Protein AF-A0A1F9M1L6-F1 (afdb_monomer_lite)

Foldseek 3Di:
DDDDDDDPPDPPPDPPDPLLVVLVVLLVLLLVVQLVVQLVVQCVVCVVDDSVLSSLLSVCLSCLLQVNQDPDPVSVVSCVVCVVVSVVVLLCCCPSPVVCLVVSQQSSLSSQVSCVVVVHHPVVSVVVCVVSVSHDPPDDRDDSVRSVVVSVVVCVVVVNDDPPDDPDPPPPDDDDDDDD

Sequence (180 aa):
MTIEQNTATDPSPLPGNRLVPILREGIGVIKMICYKKFRDHLARRYPHRPSGDTSRLAGALLNELFGTPNHEPHFVAFVRENQEVLDTELRGIATTFAELRIPITDALRMHFLCDSQEGVDSGAILARAHALGILLVDRQVPLPKNFLNLVRSLGKSFNLLIPAETPGQEETSPAGEALQ

Radius of gyration: 24.16 Å; chains: 1; bounding box: 53×64×84 Å

pLDDT: mean 84.39, std 19.39, range [40.19, 97.81]

Secondary structure (DSSP, 8-state):
-----------------THHHHHHHHHHHHHHHHHHHHHHHHHHHSTTS-HHHHHHHHHHHHHHHHT----SHHHHHHHHHTHHHHHHHHHHHHHHTGGGHHHHHHHHHHHHHHHHHTT---HHHHHHHHHTT-S-TTSPPPPHHHHHHHHHHHHHHTT-SPPPPPPP------------

Structure (mmCIF, N/CA/C/O backbone):
data_AF-A0A1F9M1L6-F1
#
_entry.id   AF-A0A1F9M1L6-F1
#
loop_
_atom_site.group_PDB
_atom_site.id
_atom_site.type_symbol
_atom_site.label_atom_id
_atom_site.label_alt_id
_atom_site.label_comp_id
_atom_site.label_asym_id
_atom_site.label_entity_id
_atom_site.label_seq_id
_atom_site.pdbx_PDB_ins_code
_atom_site.Cartn_x
_atom_site.Cartn_y
_atom_site.Cartn_z
_atom_site.occupancy
_atom_site.B_iso_or_equiv
_atom_site.auth_seq_id
_atom_site.auth_comp_id
_atom_site.auth_asym_id
_atom_site.auth_atom_id
_atom_site.pdbx_PDB_model_num
ATOM 1 N N . MET A 1 1 ? -24.993 49.209 43.189 1.00 40.72 1 MET A N 1
ATOM 2 C CA . MET A 1 1 ? -24.211 49.415 41.953 1.00 40.72 1 MET A CA 1
ATOM 3 C C . MET A 1 1 ? -22.781 49.042 42.303 1.00 40.72 1 MET A C 1
ATOM 5 O O . MET A 1 1 ? -22.051 49.895 42.772 1.00 40.72 1 MET A O 1
ATOM 9 N N . THR A 1 2 ? -22.398 47.767 42.405 1.00 42.12 2 THR A N 1
ATOM 10 C CA . THR A 1 2 ? -22.401 46.701 41.380 1.00 42.12 2 THR A CA 1
ATOM 11 C C . THR A 1 2 ? -21.758 47.198 40.099 1.00 42.12 2 THR A C 1
ATOM 13 O O . THR A 1 2 ? -22.405 47.999 39.436 1.00 42.12 2 THR A O 1
ATOM 16 N N . ILE A 1 3 ? -20.523 46.769 39.803 1.00 41.84 3 ILE A N 1
ATOM 17 C CA . ILE A 1 3 ? -20.200 45.786 38.749 1.00 41.84 3 ILE A CA 1
ATOM 18 C C . ILE A 1 3 ? -18.870 45.106 39.138 1.00 41.84 3 ILE A C 1
ATOM 20 O O . ILE A 1 3 ? -17.814 45.731 39.092 1.00 41.84 3 ILE A O 1
ATOM 24 N N . GLU A 1 4 ? -18.939 43.833 39.535 1.00 40.84 4 GLU A N 1
ATOM 25 C CA . GLU A 1 4 ? -17.796 42.914 39.511 1.00 40.84 4 GLU A CA 1
ATOM 26 C C . GLU A 1 4 ? -17.465 42.593 38.049 1.00 40.84 4 GLU A C 1
ATOM 28 O O . GLU A 1 4 ? -18.348 42.225 37.269 1.00 40.84 4 GLU A O 1
ATOM 33 N N . GLN A 1 5 ? -16.200 42.744 37.662 1.00 44.97 5 GLN A N 1
ATOM 34 C CA . GLN A 1 5 ? -15.722 42.292 36.361 1.00 44.97 5 GLN A CA 1
ATOM 35 C C . GLN A 1 5 ? -15.569 40.771 36.405 1.00 44.97 5 GLN A C 1
ATOM 37 O O . GLN A 1 5 ? -14.606 40.235 36.948 1.00 44.97 5 GLN A O 1
ATOM 42 N N . ASN A 1 6 ? -16.576 40.096 35.857 1.00 40.66 6 ASN A N 1
ATOM 43 C CA . ASN A 1 6 ? -16.608 38.657 35.679 1.00 40.66 6 ASN A CA 1
ATOM 44 C C . ASN A 1 6 ? -15.632 38.239 34.565 1.00 40.66 6 ASN A C 1
ATOM 46 O O . ASN A 1 6 ? -15.605 38.804 33.471 1.00 40.66 6 ASN A O 1
ATOM 50 N N . THR A 1 7 ? -14.838 37.235 34.904 1.00 48.00 7 THR A N 1
ATOM 51 C CA . THR A 1 7 ? -13.849 36.504 34.119 1.00 48.00 7 THR A CA 1
ATOM 52 C C . THR A 1 7 ? -14.334 36.125 32.718 1.00 48.00 7 THR A C 1
ATOM 54 O O . THR A 1 7 ? -15.241 35.306 32.572 1.00 48.00 7 THR A O 1
ATOM 57 N N . ALA A 1 8 ? -13.671 36.637 31.680 1.00 41.16 8 ALA A N 1
ATOM 58 C CA . ALA A 1 8 ? -13.680 36.012 30.362 1.00 41.16 8 ALA A CA 1
ATOM 59 C C . ALA A 1 8 ? -12.532 34.998 30.322 1.00 41.16 8 ALA A C 1
ATOM 61 O O . ALA A 1 8 ? -11.409 35.307 29.928 1.00 41.16 8 ALA A O 1
ATOM 62 N N . THR A 1 9 ? -12.805 33.792 30.815 1.00 44.62 9 THR A N 1
ATOM 63 C CA . THR A 1 9 ? -11.982 32.624 30.519 1.00 44.62 9 THR A CA 1
ATOM 64 C C . THR A 1 9 ? -12.101 32.377 29.021 1.00 44.62 9 THR A C 1
ATOM 66 O O . THR A 1 9 ? -13.159 31.984 28.534 1.00 44.62 9 THR A O 1
ATOM 69 N N . ASP A 1 10 ? -11.028 32.679 28.297 1.00 41.38 10 ASP A N 1
ATOM 70 C CA . ASP A 1 10 ? -10.814 32.244 26.921 1.00 41.38 10 ASP A CA 1
ATOM 71 C C . ASP A 1 10 ? -11.159 30.745 26.831 1.00 41.38 10 ASP A C 1
ATOM 73 O O . ASP A 1 10 ? -10.615 29.962 27.626 1.00 41.38 10 ASP A O 1
ATOM 77 N N . PRO A 1 11 ? -12.098 30.308 25.968 1.00 47.66 11 PRO A N 1
ATOM 78 C CA . PRO A 1 11 ? -12.341 28.893 25.773 1.00 47.66 11 PRO A CA 1
ATOM 79 C C . PRO A 1 11 ? -11.110 28.310 25.083 1.00 47.66 11 PRO A C 1
ATOM 81 O O . PRO A 1 11 ? -11.027 28.232 23.859 1.00 47.66 11 PRO A O 1
ATOM 84 N N . SER A 1 12 ? -10.144 27.885 25.898 1.00 50.81 12 SER A N 1
ATOM 85 C CA . SER A 1 12 ? -9.066 27.002 25.477 1.00 50.81 12 SER A CA 1
ATOM 86 C C . SER A 1 12 ? -9.695 25.894 24.625 1.00 50.81 12 SER A C 1
ATOM 88 O O . SER A 1 12 ? -10.699 25.312 25.063 1.00 50.81 12 SER A O 1
ATOM 90 N N . PRO A 1 13 ? -9.199 25.629 23.401 1.00 48.16 13 PRO A N 1
ATOM 91 C CA . PRO A 1 13 ? -9.814 24.634 22.545 1.00 48.16 13 PRO A CA 1
ATOM 92 C C . PRO A 1 13 ? -9.853 23.322 23.323 1.00 48.16 13 PRO A C 1
ATOM 94 O O . PRO A 1 13 ? -8.825 22.839 23.804 1.00 48.16 13 PRO A O 1
ATOM 97 N N . LEU A 1 14 ? -11.060 22.768 23.481 1.00 49.88 14 LEU A N 1
ATOM 98 C CA . LEU A 1 14 ? -11.264 21.411 23.986 1.00 49.88 14 LEU A CA 1
ATOM 99 C C . LEU A 1 14 ? -10.220 20.500 23.318 1.00 49.88 14 LEU A C 1
ATOM 101 O O . LEU A 1 14 ? -9.994 20.680 22.120 1.00 49.88 14 LEU A O 1
ATOM 105 N N . PRO A 1 15 ? -9.570 19.556 24.028 1.00 47.44 15 PRO A N 1
ATOM 106 C CA . PRO A 1 15 ? -8.510 18.718 23.467 1.00 47.44 15 PRO A CA 1
ATOM 107 C C . PRO A 1 15 ? -9.063 17.851 22.324 1.00 47.44 15 PRO A C 1
ATOM 109 O O . PRO A 1 15 ? -9.492 16.715 22.512 1.00 47.44 15 PRO A O 1
ATOM 112 N N . GLY A 1 16 ? -9.091 18.431 21.127 1.00 48.94 16 GLY A N 1
ATOM 113 C CA . GLY A 1 16 ? -9.729 17.905 19.938 1.00 48.94 16 GLY A CA 1
ATOM 114 C C . GLY A 1 16 ? -8.901 16.775 19.359 1.00 48.94 16 GLY A C 1
ATOM 115 O O . GLY A 1 16 ? -7.815 16.986 18.832 1.00 48.94 16 GLY A O 1
ATOM 116 N N . ASN A 1 17 ? -9.423 15.563 19.504 1.00 64.44 17 ASN A N 1
ATOM 117 C CA . ASN A 1 17 ? -9.179 14.396 18.664 1.00 64.44 17 ASN A CA 1
ATOM 118 C C . ASN A 1 17 ? -7.728 14.160 18.176 1.00 64.44 17 ASN A C 1
ATOM 120 O O . ASN A 1 17 ? -7.475 14.037 16.979 1.00 64.44 17 ASN A O 1
ATOM 124 N N . ARG A 1 18 ? -6.772 13.965 19.100 1.00 79.94 18 ARG A N 1
ATOM 125 C CA . ARG A 1 18 ? -5.404 13.491 18.769 1.00 79.94 18 ARG A CA 1
ATOM 126 C C . ARG A 1 18 ? -5.358 12.093 18.127 1.00 79.94 18 ARG A C 1
ATOM 128 O O . ARG A 1 18 ? -4.285 11.614 17.775 1.00 79.94 18 ARG A O 1
ATOM 135 N N . LEU A 1 19 ? -6.499 11.419 17.988 1.00 88.81 19 LEU A N 1
ATOM 136 C CA . LEU A 1 19 ? -6.565 10.048 17.502 1.00 88.81 19 LEU A CA 1
ATOM 137 C C . LEU A 1 19 ? -6.194 9.924 16.021 1.00 88.81 19 LEU A C 1
ATOM 139 O O . LEU A 1 19 ? -5.469 8.997 15.674 1.00 88.81 19 LEU A O 1
ATOM 143 N N . VAL A 1 20 ? -6.656 10.840 15.161 1.00 92.38 20 VAL A N 1
ATOM 144 C CA . VAL A 1 20 ? -6.375 10.774 13.715 1.00 92.38 20 VAL A CA 1
ATOM 145 C C . VAL A 1 20 ? -4.868 10.877 13.432 1.00 92.38 20 VAL A C 1
ATOM 147 O O . VAL A 1 20 ? -4.346 9.970 12.780 1.00 92.38 20 VAL A O 1
ATOM 150 N N . PRO A 1 21 ? -4.121 11.855 13.990 1.00 93.81 21 PRO A N 1
ATOM 151 C CA . PRO A 1 21 ? -2.662 11.886 13.860 1.00 93.81 21 PRO A CA 1
ATOM 152 C C . PRO A 1 21 ? -1.969 10.594 14.328 1.00 93.81 21 PRO A C 1
ATOM 154 O O . PRO A 1 21 ? -1.134 10.049 13.612 1.00 93.81 21 PRO A O 1
ATOM 157 N N . ILE A 1 22 ? -2.370 10.034 15.475 1.00 93.94 22 ILE A N 1
ATOM 158 C CA . ILE A 1 22 ? -1.788 8.786 16.005 1.00 93.94 22 ILE A CA 1
ATOM 159 C C . ILE A 1 22 ? -2.066 7.595 15.071 1.00 93.94 22 ILE A C 1
ATOM 161 O O . ILE A 1 22 ? -1.208 6.737 14.851 1.00 93.94 22 ILE A O 1
ATOM 165 N N . LEU A 1 23 ? -3.269 7.520 14.496 1.00 95.00 23 LEU A N 1
ATOM 166 C CA . LEU A 1 23 ? -3.611 6.484 13.523 1.00 95.00 23 LEU A CA 1
ATOM 167 C C . LEU A 1 23 ? -2.805 6.637 12.230 1.00 95.00 23 LEU A C 1
ATOM 169 O O . LEU A 1 23 ? -2.348 5.630 11.688 1.00 95.00 23 LEU A O 1
ATOM 173 N N . ARG A 1 24 ? -2.577 7.871 11.766 1.00 95.38 24 ARG A N 1
ATOM 174 C CA . ARG A 1 24 ? -1.736 8.181 10.597 1.00 95.38 24 ARG A CA 1
ATOM 175 C C . ARG A 1 24 ? -0.296 7.725 10.801 1.00 95.38 24 ARG A C 1
ATOM 177 O O . ARG A 1 24 ? 0.256 7.083 9.909 1.00 95.38 24 ARG A O 1
ATOM 184 N N . GLU A 1 25 ? 0.280 7.969 11.975 1.00 94.88 25 GLU A N 1
ATOM 185 C CA . GLU A 1 25 ? 1.597 7.431 12.335 1.00 94.88 25 GLU A CA 1
ATOM 186 C C . GLU A 1 25 ? 1.600 5.901 12.277 1.00 94.88 25 GLU A C 1
ATOM 188 O O . GLU A 1 25 ? 2.490 5.294 11.677 1.00 94.88 25 GLU A O 1
ATOM 193 N N . GLY A 1 26 ? 0.554 5.266 12.816 1.00 95.75 26 GLY A N 1
ATOM 194 C CA . GLY A 1 26 ? 0.411 3.817 12.763 1.00 95.75 26 GLY A CA 1
ATOM 195 C C . GLY A 1 26 ? 0.334 3.262 11.335 1.00 95.75 26 GLY A C 1
ATOM 196 O O . GLY A 1 26 ? 1.002 2.278 11.011 1.00 95.75 26 GLY A O 1
ATOM 197 N N . ILE A 1 27 ? -0.419 3.924 10.453 1.00 96.94 27 ILE A N 1
ATOM 198 C CA . ILE A 1 27 ? -0.468 3.616 9.015 1.00 96.94 27 ILE A CA 1
ATOM 199 C C . ILE A 1 27 ? 0.921 3.793 8.385 1.00 96.94 27 ILE A C 1
AT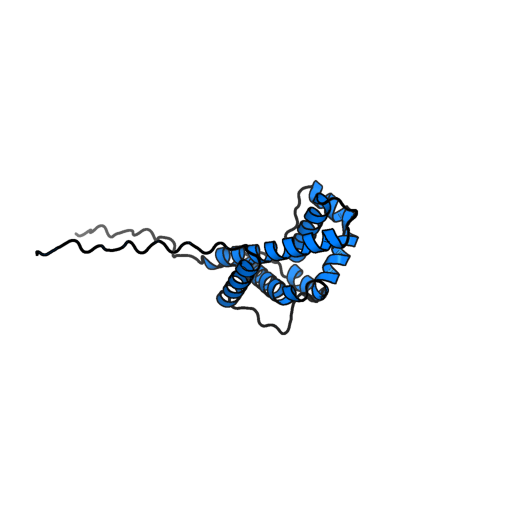OM 201 O O . ILE A 1 27 ? 1.339 2.953 7.588 1.00 96.94 27 ILE A O 1
ATOM 205 N N . GLY A 1 28 ? 1.660 4.837 8.769 1.00 96.44 28 GLY A N 1
ATOM 206 C CA . GLY A 1 28 ? 3.032 5.093 8.328 1.00 96.44 28 GLY A CA 1
ATOM 207 C C . GLY A 1 28 ? 3.993 3.944 8.645 1.00 96.44 28 GLY A C 1
ATOM 208 O O . GLY A 1 28 ? 4.762 3.525 7.779 1.00 96.44 28 GLY A O 1
ATOM 209 N N . VAL A 1 29 ? 3.898 3.356 9.840 1.00 96.69 29 VAL A N 1
ATOM 210 C CA . VAL A 1 29 ? 4.695 2.171 10.207 1.00 96.69 29 VAL A CA 1
ATOM 211 C C . VAL A 1 29 ? 4.363 0.982 9.301 1.00 96.69 29 VAL A C 1
ATOM 213 O O . VAL A 1 29 ? 5.274 0.326 8.794 1.00 96.69 29 VAL A O 1
ATOM 216 N N . ILE A 1 30 ? 3.079 0.716 9.028 1.00 97.50 30 ILE A N 1
ATOM 217 C CA . ILE A 1 30 ? 2.689 -0.362 8.101 1.00 97.50 30 ILE A CA 1
ATOM 218 C C . ILE A 1 30 ? 3.212 -0.090 6.687 1.00 97.50 30 ILE A C 1
ATOM 220 O O . ILE A 1 30 ? 3.761 -0.997 6.057 1.00 97.50 30 ILE A O 1
ATOM 224 N N . LYS A 1 31 ? 3.105 1.154 6.204 1.00 97.62 31 LYS A N 1
ATOM 225 C CA . LYS A 1 31 ? 3.660 1.584 4.914 1.00 97.62 31 LYS A CA 1
ATOM 226 C C . LYS A 1 31 ? 5.165 1.309 4.827 1.00 97.62 31 LYS A C 1
ATOM 228 O O . LYS A 1 31 ? 5.628 0.766 3.827 1.00 97.62 31 LYS A O 1
ATOM 233 N N . MET A 1 32 ? 5.916 1.594 5.889 1.00 96.81 32 MET A N 1
ATOM 234 C CA . MET A 1 32 ? 7.359 1.339 5.962 1.00 96.81 32 MET A CA 1
ATOM 235 C C . MET A 1 32 ? 7.701 -0.159 5.922 1.00 96.81 32 MET A C 1
ATOM 237 O O . MET A 1 32 ? 8.624 -0.568 5.213 1.00 96.81 32 MET A O 1
ATOM 241 N N . ILE A 1 33 ? 6.935 -0.991 6.635 1.00 96.38 33 ILE A N 1
ATOM 242 C CA . ILE A 1 33 ? 7.078 -2.455 6.593 1.00 96.38 33 ILE A CA 1
ATOM 243 C C . ILE A 1 33 ? 6.823 -2.977 5.176 1.00 96.38 33 ILE A C 1
ATOM 245 O O . ILE A 1 33 ? 7.628 -3.753 4.653 1.00 96.38 33 ILE A O 1
ATOM 249 N N . CYS A 1 34 ? 5.737 -2.522 4.543 1.00 97.44 34 CYS A N 1
ATOM 250 C CA . CYS A 1 34 ? 5.393 -2.889 3.171 1.00 97.44 34 CYS A CA 1
ATOM 251 C C . CYS A 1 34 ? 6.501 -2.476 2.205 1.00 97.44 34 CYS A C 1
ATOM 253 O O . CYS A 1 34 ? 6.984 -3.311 1.451 1.00 97.44 34 CYS A O 1
ATOM 255 N N . TYR A 1 35 ? 6.981 -1.233 2.290 1.00 97.69 35 TYR A N 1
ATOM 256 C CA . TYR A 1 35 ? 8.080 -0.741 1.461 1.00 97.69 35 TYR A CA 1
ATOM 257 C C . TYR A 1 35 ? 9.320 -1.633 1.551 1.00 97.69 35 TYR A C 1
ATOM 259 O O . TYR A 1 35 ? 9.857 -2.049 0.526 1.00 97.69 35 TYR A O 1
ATOM 267 N N . LYS A 1 36 ? 9.758 -1.974 2.772 1.00 96.44 36 LYS A N 1
ATOM 268 C CA . LYS A 1 36 ? 10.930 -2.834 2.983 1.00 96.44 36 LYS A CA 1
ATOM 269 C C . LYS A 1 36 ? 10.729 -4.203 2.328 1.00 96.44 36 LYS A C 1
ATOM 271 O O . LYS A 1 36 ? 11.592 -4.661 1.586 1.00 96.44 36 LYS A O 1
ATOM 276 N N . LYS A 1 37 ? 9.565 -4.821 2.543 1.00 97.06 37 LYS A N 1
ATOM 277 C CA . LYS A 1 37 ? 9.208 -6.126 1.968 1.00 97.06 37 LYS A CA 1
ATOM 278 C C . LYS A 1 37 ? 9.112 -6.093 0.442 1.00 97.06 37 LYS A C 1
ATOM 280 O O . LYS A 1 37 ? 9.642 -6.990 -0.210 1.00 97.06 37 LYS A O 1
ATOM 285 N N . PHE A 1 38 ? 8.499 -5.056 -0.122 1.00 97.81 38 PHE A N 1
ATOM 286 C CA . PHE A 1 38 ? 8.378 -4.862 -1.565 1.00 97.81 38 PHE A CA 1
ATOM 287 C C . PHE A 1 38 ? 9.746 -4.652 -2.200 1.00 97.81 38 PHE A C 1
ATOM 289 O O . PHE A 1 38 ? 10.089 -5.354 -3.142 1.00 97.81 38 PHE A O 1
ATOM 296 N N . ARG A 1 39 ? 10.569 -3.755 -1.653 1.00 97.44 39 ARG A N 1
ATOM 297 C CA . ARG A 1 39 ? 11.920 -3.498 -2.158 1.00 97.44 39 ARG A CA 1
ATOM 298 C C . ARG A 1 39 ? 12.776 -4.761 -2.144 1.00 97.44 39 ARG A C 1
ATOM 300 O O . ARG A 1 39 ? 13.392 -5.082 -3.155 1.00 97.44 39 ARG A O 1
ATOM 307 N N . ASP A 1 40 ? 12.789 -5.490 -1.029 1.00 96.19 40 ASP A N 1
ATOM 308 C CA . ASP A 1 40 ? 13.589 -6.709 -0.899 1.00 96.19 40 ASP A CA 1
ATOM 309 C C . ASP A 1 40 ? 13.097 -7.808 -1.864 1.00 96.19 40 ASP A C 1
ATOM 311 O O . ASP A 1 40 ? 13.903 -8.549 -2.429 1.00 96.19 40 ASP A O 1
ATOM 315 N N . HIS A 1 41 ? 11.783 -7.901 -2.095 1.00 97.50 41 HIS A N 1
ATOM 316 C CA . HIS A 1 41 ? 11.204 -8.795 -3.099 1.00 97.50 41 HIS A CA 1
ATOM 317 C C . HIS A 1 41 ? 11.604 -8.397 -4.524 1.00 97.50 41 HIS A C 1
ATOM 319 O O . HIS A 1 41 ? 12.114 -9.228 -5.273 1.00 97.50 41 HIS A O 1
ATOM 325 N N . LEU A 1 42 ? 11.423 -7.127 -4.887 1.00 97.75 42 LEU A N 1
ATOM 326 C CA . LEU A 1 42 ? 11.710 -6.599 -6.220 1.00 97.75 42 LEU A CA 1
ATOM 327 C C . LEU A 1 42 ? 13.197 -6.703 -6.567 1.00 97.75 42 LEU A C 1
ATOM 329 O O . LEU A 1 42 ? 13.529 -7.043 -7.697 1.00 97.75 42 LEU A O 1
ATOM 333 N N . ALA A 1 43 ? 14.088 -6.492 -5.596 1.00 97.19 43 ALA A N 1
ATOM 334 C CA . ALA A 1 43 ? 15.525 -6.693 -5.769 1.00 97.19 43 ALA A CA 1
ATOM 335 C C . ALA A 1 43 ? 15.882 -8.149 -6.111 1.00 97.19 43 ALA A C 1
ATOM 337 O O . ALA A 1 43 ? 16.778 -8.394 -6.914 1.00 97.19 43 ALA A O 1
ATOM 338 N N . ARG A 1 44 ? 15.165 -9.125 -5.540 1.00 97.06 44 ARG A N 1
ATOM 339 C CA . ARG A 1 44 ? 15.357 -10.552 -5.855 1.00 97.06 44 ARG A CA 1
ATOM 340 C C . ARG A 1 44 ? 14.698 -10.953 -7.170 1.00 97.06 44 ARG A C 1
ATOM 342 O O . ARG A 1 44 ? 15.242 -11.780 -7.890 1.00 97.06 44 ARG A O 1
ATOM 349 N N . ARG A 1 45 ? 13.520 -10.398 -7.462 1.00 96.69 45 ARG A N 1
ATOM 350 C CA . ARG A 1 45 ? 12.721 -10.720 -8.652 1.00 96.69 45 ARG A CA 1
ATOM 351 C C . ARG A 1 45 ? 13.284 -10.092 -9.926 1.00 96.69 45 ARG A C 1
ATOM 353 O O . ARG A 1 45 ? 13.197 -10.702 -10.986 1.00 96.69 45 ARG A O 1
ATOM 360 N N . TYR A 1 46 ? 13.899 -8.917 -9.813 1.00 95.62 46 TYR A N 1
ATOM 361 C CA . TYR A 1 46 ? 14.506 -8.177 -10.918 1.00 95.62 46 TYR A CA 1
ATOM 362 C C . TYR A 1 46 ? 15.991 -7.882 -10.638 1.00 95.62 46 TYR A C 1
ATOM 364 O O . TYR A 1 46 ? 16.379 -6.716 -10.567 1.00 95.62 46 TYR A O 1
ATOM 372 N N . PRO A 1 47 ? 16.848 -8.914 -10.500 1.00 94.12 47 PRO A N 1
ATOM 373 C CA . PRO A 1 47 ? 18.230 -8.752 -10.035 1.00 94.12 47 PRO A CA 1
ATOM 374 C C . PRO A 1 47 ? 19.122 -7.969 -11.010 1.00 94.12 47 PRO A C 1
ATOM 376 O O . PRO A 1 47 ? 20.164 -7.456 -10.618 1.00 94.12 47 PRO A O 1
ATOM 379 N N . HIS A 1 48 ? 18.720 -7.863 -12.279 1.00 94.69 48 HIS A N 1
ATOM 380 C CA . HIS A 1 48 ? 19.431 -7.085 -13.297 1.00 94.69 48 HIS A CA 1
ATOM 381 C C . HIS A 1 48 ? 19.148 -5.580 -13.221 1.00 94.69 48 HIS A C 1
ATOM 383 O O . HIS A 1 48 ? 19.824 -4.801 -13.890 1.00 94.69 48 HIS A O 1
ATOM 389 N N . ARG A 1 49 ? 18.142 -5.157 -12.447 1.00 93.75 49 ARG A N 1
ATOM 390 C CA . ARG A 1 49 ? 17.816 -3.740 -12.292 1.00 93.75 49 ARG A CA 1
ATOM 391 C C . ARG A 1 49 ? 18.720 -3.089 -11.239 1.00 93.75 49 ARG A C 1
ATOM 393 O O . ARG A 1 49 ? 19.038 -3.726 -10.233 1.00 93.75 49 ARG A O 1
ATOM 400 N N . PRO A 1 50 ? 19.078 -1.806 -11.407 1.00 92.81 50 PRO A N 1
ATOM 401 C CA . PRO A 1 50 ? 19.751 -1.037 -10.368 1.00 92.81 50 PRO A CA 1
ATOM 402 C C . PRO A 1 50 ? 18.984 -1.051 -9.035 1.00 92.81 50 PRO A C 1
ATOM 404 O O . PRO A 1 50 ? 17.750 -1.065 -8.989 1.00 92.81 50 PRO A O 1
ATOM 407 N N . SER A 1 51 ? 19.713 -0.971 -7.922 1.00 87.19 51 SER A N 1
ATOM 408 C CA . SER A 1 51 ? 19.119 -0.895 -6.577 1.00 87.19 51 SER A CA 1
ATOM 409 C C . SER A 1 51 ? 18.229 0.344 -6.388 1.00 87.19 51 SER A C 1
ATOM 411 O O . SER A 1 51 ? 17.212 0.285 -5.690 1.00 87.19 51 SER A O 1
ATOM 413 N N . GLY A 1 52 ? 18.575 1.455 -7.046 1.00 92.38 52 GLY A N 1
ATOM 414 C CA . GLY A 1 52 ? 17.749 2.664 -7.091 1.00 92.38 52 GLY A CA 1
ATOM 415 C C . GLY A 1 52 ? 16.388 2.417 -7.744 1.00 92.38 52 GLY A C 1
ATOM 416 O O . GLY A 1 52 ? 15.365 2.827 -7.198 1.00 92.38 52 GLY A O 1
ATOM 417 N N . ASP A 1 53 ? 16.353 1.662 -8.844 1.00 93.62 53 ASP A N 1
ATOM 418 C CA . ASP A 1 53 ? 15.117 1.370 -9.578 1.00 93.62 53 ASP A CA 1
ATOM 419 C C . ASP A 1 53 ? 14.183 0.459 -8.789 1.00 93.62 53 ASP A C 1
ATOM 421 O O . ASP A 1 53 ? 12.983 0.709 -8.727 1.00 93.62 53 ASP A O 1
ATOM 425 N N . THR A 1 54 ? 14.714 -0.578 -8.140 1.00 95.06 54 THR A N 1
ATOM 426 C CA . THR A 1 54 ? 13.899 -1.486 -7.311 1.00 95.06 54 THR A CA 1
ATOM 427 C C . THR A 1 54 ? 13.344 -0.784 -6.071 1.00 95.06 54 THR A C 1
ATOM 429 O O . THR A 1 54 ? 12.200 -1.025 -5.684 1.00 95.06 54 THR A O 1
ATOM 432 N N . SER A 1 55 ? 14.099 0.157 -5.498 1.00 96.12 55 SER A N 1
ATOM 433 C CA . SER A 1 55 ? 13.619 1.047 -4.431 1.00 96.12 55 SER A CA 1
ATOM 434 C C . SER A 1 55 ? 12.501 1.968 -4.921 1.00 96.12 55 SER A C 1
ATOM 436 O O . SER A 1 55 ? 11.466 2.109 -4.270 1.00 96.12 55 SER A O 1
ATOM 438 N N . ARG A 1 56 ? 12.664 2.551 -6.109 1.00 96.25 56 ARG A N 1
ATOM 439 C CA . ARG A 1 56 ? 11.671 3.443 -6.708 1.00 96.25 56 ARG A CA 1
ATOM 440 C C . ARG A 1 56 ? 10.392 2.708 -7.114 1.00 96.25 56 ARG A C 1
ATOM 442 O O . ARG A 1 56 ? 9.304 3.220 -6.860 1.00 96.25 56 ARG A O 1
ATOM 449 N N . LEU A 1 57 ? 10.508 1.490 -7.649 1.00 97.19 57 LEU A N 1
ATOM 450 C CA . LEU A 1 57 ? 9.376 0.592 -7.906 1.00 97.19 57 LEU A CA 1
ATOM 451 C C . LEU A 1 57 ? 8.625 0.255 -6.618 1.00 97.19 57 LEU A C 1
ATOM 453 O O . LEU A 1 57 ? 7.402 0.317 -6.607 1.00 97.19 57 LEU A O 1
ATOM 457 N N . ALA A 1 58 ? 9.331 -0.057 -5.527 1.00 97.69 58 ALA A N 1
ATOM 458 C CA . ALA A 1 58 ? 8.693 -0.337 -4.242 1.00 97.69 58 ALA A CA 1
ATOM 459 C C . ALA A 1 58 ? 7.893 0.868 -3.722 1.00 97.69 58 ALA A C 1
ATOM 461 O O . ALA A 1 58 ? 6.791 0.701 -3.203 1.00 97.69 58 ALA A O 1
ATOM 462 N N . GLY A 1 59 ? 8.431 2.082 -3.887 1.00 97.31 59 GLY A N 1
ATOM 463 C CA . GLY A 1 59 ? 7.734 3.323 -3.545 1.00 97.31 59 GLY A CA 1
ATOM 464 C C . GLY A 1 59 ? 6.497 3.559 -4.414 1.00 97.31 59 GLY A C 1
ATOM 465 O O . GLY A 1 59 ? 5.424 3.837 -3.888 1.00 97.31 59 GLY A O 1
ATOM 466 N N . ALA A 1 60 ? 6.620 3.380 -5.732 1.00 97.00 60 ALA A N 1
ATOM 467 C CA . ALA A 1 60 ? 5.493 3.477 -6.659 1.00 97.00 60 ALA A CA 1
ATOM 468 C C . ALA A 1 60 ? 4.395 2.449 -6.337 1.00 97.00 60 ALA A 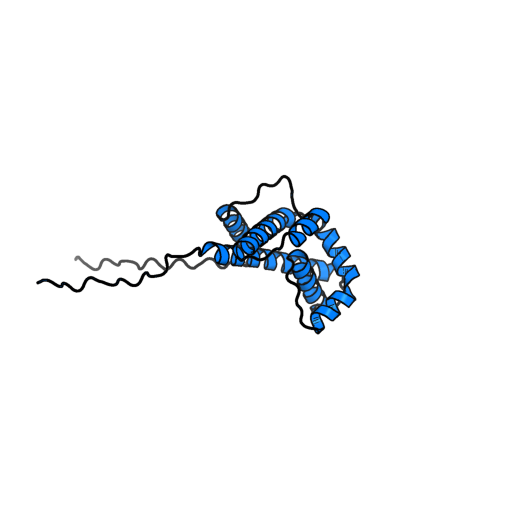C 1
ATOM 470 O O . ALA A 1 60 ? 3.227 2.811 -6.244 1.00 97.00 60 ALA A O 1
ATOM 471 N N . LEU A 1 61 ? 4.774 1.198 -6.067 1.00 97.06 61 LEU A N 1
ATOM 472 C CA . LEU A 1 61 ? 3.862 0.124 -5.677 1.00 97.06 61 LEU A CA 1
ATOM 473 C C . LEU A 1 61 ? 3.103 0.455 -4.383 1.00 97.06 61 LEU A C 1
ATOM 475 O O . LEU A 1 61 ? 1.900 0.224 -4.279 1.00 97.06 61 LEU A O 1
ATOM 479 N N . LEU A 1 62 ? 3.799 1.022 -3.397 1.00 97.44 62 LEU A N 1
ATOM 480 C CA . LEU A 1 62 ? 3.194 1.455 -2.142 1.00 97.44 62 LEU A CA 1
ATOM 481 C C . LEU A 1 62 ? 2.216 2.620 -2.344 1.00 97.44 62 LEU A C 1
ATOM 483 O O . LEU A 1 62 ? 1.132 2.621 -1.761 1.00 97.44 62 LEU A O 1
ATOM 487 N N . ASN A 1 63 ? 2.591 3.596 -3.168 1.00 95.81 63 ASN A N 1
ATOM 488 C CA . ASN A 1 63 ? 1.752 4.747 -3.485 1.00 95.81 63 ASN A CA 1
ATOM 489 C C . ASN A 1 63 ? 0.480 4.327 -4.225 1.00 95.81 63 ASN A C 1
ATOM 491 O O . ASN A 1 63 ? -0.601 4.795 -3.882 1.00 95.81 63 ASN A O 1
ATOM 495 N N . GLU A 1 64 ? 0.597 3.396 -5.169 1.00 94.81 64 GLU A N 1
ATOM 496 C CA . GLU A 1 64 ? -0.531 2.771 -5.859 1.00 94.81 64 GLU A CA 1
ATOM 497 C C . GLU A 1 64 ? -1.467 2.026 -4.900 1.00 94.81 64 GLU A C 1
ATOM 499 O O . GLU A 1 64 ? -2.690 2.113 -5.019 1.00 94.81 64 GLU A O 1
ATOM 504 N N . LEU A 1 65 ? -0.902 1.303 -3.930 1.00 95.75 65 LEU A N 1
ATOM 505 C CA . LEU A 1 65 ? -1.673 0.540 -2.950 1.00 95.75 65 LEU A CA 1
ATOM 506 C C . LEU A 1 65 ? -2.484 1.444 -2.010 1.00 95.75 65 LEU A C 1
ATOM 508 O O . LEU A 1 65 ? -3.607 1.097 -1.658 1.00 95.75 65 LEU A O 1
ATOM 512 N N . PHE A 1 66 ? -1.919 2.580 -1.597 1.00 95.31 66 PHE A N 1
ATOM 513 C CA . PHE A 1 66 ? -2.540 3.501 -0.640 1.00 95.31 66 PHE A CA 1
ATOM 514 C C . PHE A 1 66 ? -3.166 4.745 -1.279 1.00 95.31 66 PHE A C 1
ATOM 516 O O . PHE A 1 66 ? -3.634 5.608 -0.550 1.00 95.31 66 PHE A O 1
ATOM 523 N N . GLY A 1 67 ? -3.171 4.867 -2.607 1.00 91.44 67 GLY A N 1
ATOM 524 C CA . GLY A 1 67 ? -3.744 6.032 -3.284 1.00 91.44 67 GLY A CA 1
ATOM 525 C C . GLY A 1 67 ? -3.014 7.344 -3.005 1.00 91.44 67 GLY A C 1
ATOM 526 O O . GLY A 1 67 ? -3.641 8.397 -2.990 1.00 91.44 67 GLY A O 1
ATOM 527 N N . THR A 1 68 ? -1.699 7.299 -2.782 1.00 89.88 68 THR A N 1
ATOM 528 C CA . THR A 1 68 ? -0.870 8.488 -2.521 1.00 89.88 68 THR A CA 1
ATOM 529 C C . THR A 1 68 ? 0.142 8.718 -3.648 1.00 89.88 68 THR A C 1
ATOM 531 O O . THR A 1 68 ? 1.344 8.563 -3.414 1.00 89.88 68 THR A O 1
ATOM 534 N N . PRO A 1 69 ? -0.298 9.013 -4.889 1.00 85.25 69 PRO A N 1
ATOM 535 C CA . PRO A 1 69 ? 0.606 9.197 -6.023 1.00 85.25 69 PRO A CA 1
ATOM 536 C C . PRO A 1 69 ? 1.544 10.395 -5.811 1.00 85.25 69 PRO A C 1
ATOM 538 O O . PRO A 1 69 ? 1.146 11.424 -5.271 1.00 85.25 69 PRO A O 1
ATOM 541 N N . ASN A 1 70 ? 2.794 10.274 -6.271 1.00 88.81 70 ASN A N 1
ATOM 542 C CA . ASN A 1 70 ? 3.698 11.421 -6.370 1.00 88.81 70 ASN A CA 1
ATOM 543 C C . ASN A 1 70 ? 3.518 12.077 -7.751 1.00 88.81 70 ASN A C 1
ATOM 545 O O . ASN A 1 70 ? 3.729 11.431 -8.778 1.00 88.81 70 ASN A O 1
ATOM 549 N N . HIS A 1 71 ? 3.128 13.353 -7.760 1.00 90.19 71 HIS A N 1
ATOM 550 C CA . HIS A 1 71 ? 2.832 14.129 -8.968 1.00 90.19 71 HIS A CA 1
ATOM 551 C C . HIS A 1 71 ? 4.048 14.828 -9.588 1.00 90.19 71 HIS A C 1
ATOM 553 O O . HIS A 1 71 ? 3.923 15.463 -10.636 1.00 90.19 71 HIS A O 1
ATOM 559 N N . GLU A 1 72 ? 5.227 14.728 -8.979 1.00 94.00 72 GLU A N 1
ATOM 560 C CA . GLU A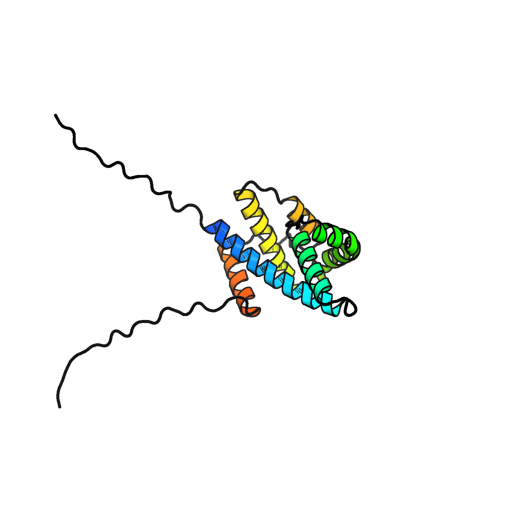 1 72 ? 6.446 15.285 -9.551 1.00 94.00 72 GLU A CA 1
ATOM 561 C C . GLU A 1 72 ? 6.768 14.610 -10.904 1.00 94.00 72 GLU A C 1
ATOM 563 O O . GLU A 1 72 ? 6.729 13.375 -11.006 1.00 94.00 72 GLU A O 1
ATOM 568 N N . PRO A 1 73 ? 7.137 15.378 -11.953 1.00 93.19 73 PRO A N 1
ATOM 569 C CA . PRO A 1 73 ? 7.180 14.879 -13.333 1.00 93.19 73 PRO A CA 1
ATOM 570 C C . PRO A 1 73 ? 8.021 13.618 -13.537 1.00 93.19 73 PRO A C 1
ATOM 572 O O . PRO A 1 73 ? 7.643 12.717 -14.285 1.00 93.19 73 PRO A O 1
ATOM 575 N N . HIS A 1 74 ? 9.157 13.530 -12.848 1.00 91.12 74 HIS A N 1
ATOM 576 C CA . HIS A 1 74 ? 10.051 12.391 -12.974 1.00 91.12 74 HIS A CA 1
ATOM 577 C C . HIS A 1 74 ? 9.427 11.110 -12.403 1.00 91.12 74 HIS A C 1
ATOM 579 O O . HIS A 1 74 ? 9.621 10.044 -12.988 1.00 91.12 74 HIS A O 1
ATOM 585 N N . PHE A 1 75 ? 8.680 11.176 -11.291 1.00 92.31 75 PHE A N 1
ATOM 586 C CA . PHE A 1 75 ? 7.967 10.021 -10.730 1.00 92.31 75 PHE A CA 1
ATOM 587 C C . PHE A 1 75 ? 6.820 9.575 -11.630 1.00 92.31 75 PHE A C 1
ATOM 589 O O . PHE A 1 75 ? 6.692 8.378 -11.876 1.00 92.31 75 PHE A O 1
ATOM 596 N N . VAL A 1 76 ? 6.055 10.519 -12.181 1.00 94.31 76 VAL A N 1
ATOM 597 C CA . VAL A 1 76 ? 4.980 10.216 -13.136 1.00 94.31 76 VAL A CA 1
ATOM 598 C C . VAL A 1 76 ? 5.529 9.499 -14.371 1.00 94.31 76 VAL A C 1
ATOM 600 O O . VAL A 1 76 ? 4.991 8.467 -14.771 1.00 94.31 76 VAL A O 1
ATOM 603 N N . ALA A 1 77 ? 6.628 9.999 -14.948 1.00 95.94 77 ALA A N 1
ATOM 604 C CA . ALA A 1 77 ? 7.286 9.354 -16.084 1.00 95.94 77 ALA A CA 1
ATOM 605 C C . ALA A 1 77 ? 7.726 7.921 -15.747 1.00 95.94 77 ALA A C 1
ATOM 607 O O . ALA A 1 77 ? 7.421 6.994 -16.493 1.00 95.94 77 ALA A O 1
ATOM 608 N N . PHE A 1 78 ? 8.340 7.726 -14.577 1.00 96.19 78 PHE A N 1
ATOM 609 C CA . PHE A 1 78 ? 8.792 6.411 -14.129 1.00 96.19 78 PHE A CA 1
ATOM 610 C C . PHE A 1 78 ? 7.648 5.414 -13.923 1.00 96.19 78 PHE A 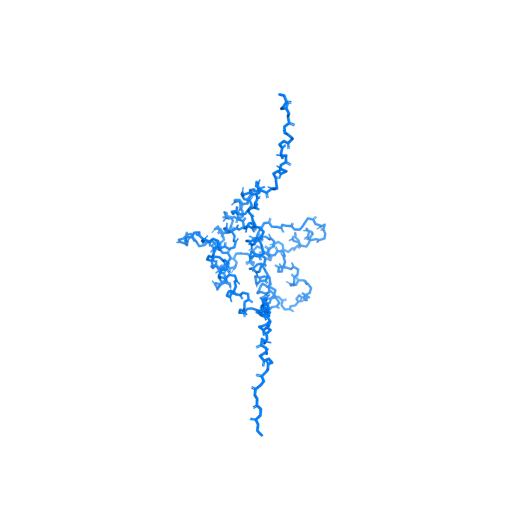C 1
ATOM 612 O O . PHE A 1 78 ? 7.773 4.261 -14.329 1.00 96.19 78 PHE A O 1
ATOM 619 N N . VAL A 1 79 ? 6.537 5.839 -13.308 1.00 95.69 79 VAL A N 1
ATOM 620 C CA . VAL A 1 79 ? 5.342 4.995 -13.142 1.00 95.69 79 VAL A CA 1
ATOM 621 C C . VAL A 1 79 ? 4.804 4.587 -14.508 1.00 95.69 79 VAL A C 1
ATOM 623 O O . VAL A 1 79 ? 4.625 3.398 -14.753 1.00 95.69 79 VAL A O 1
ATOM 626 N N . ARG A 1 80 ? 4.652 5.546 -15.430 1.00 96.44 80 ARG A N 1
ATOM 627 C CA . ARG A 1 80 ? 4.177 5.285 -16.795 1.00 96.44 80 ARG A CA 1
ATOM 628 C C . ARG A 1 80 ? 5.061 4.279 -17.535 1.00 96.44 80 ARG A C 1
ATOM 630 O O . ARG A 1 80 ? 4.546 3.373 -18.177 1.00 96.44 80 ARG A O 1
ATOM 637 N N . GLU A 1 81 ? 6.379 4.422 -17.436 1.00 97.12 81 GLU A N 1
ATOM 638 C CA . GLU A 1 81 ? 7.356 3.522 -18.069 1.00 97.12 81 GLU A CA 1
ATOM 639 C C . GLU A 1 81 ? 7.369 2.113 -17.457 1.00 97.12 81 GLU A C 1
ATOM 641 O O . GLU A 1 81 ? 7.806 1.165 -18.104 1.00 97.12 81 GLU A O 1
ATOM 646 N N . ASN A 1 82 ? 6.890 1.955 -16.219 1.00 96.81 82 ASN A N 1
ATOM 647 C CA . ASN A 1 82 ? 6.915 0.692 -15.479 1.00 96.81 82 ASN A CA 1
ATOM 648 C C . ASN A 1 82 ? 5.513 0.161 -15.141 1.00 96.81 82 ASN A C 1
ATOM 650 O O . ASN A 1 82 ? 5.391 -0.718 -14.284 1.00 96.81 82 ASN A O 1
ATOM 654 N N . GLN A 1 83 ? 4.467 0.660 -15.803 1.00 96.25 83 GLN A N 1
ATOM 655 C CA . GLN A 1 83 ? 3.078 0.358 -15.452 1.00 96.25 83 GLN A CA 1
ATOM 656 C C . GLN A 1 83 ? 2.789 -1.148 -15.464 1.00 96.25 83 GLN A C 1
ATOM 658 O O . GLN A 1 83 ? 2.201 -1.669 -14.523 1.00 96.25 83 GLN A O 1
ATOM 663 N N . GLU A 1 84 ? 3.272 -1.873 -16.475 1.00 97.12 84 GLU A N 1
ATOM 664 C CA . GLU A 1 84 ? 3.059 -3.323 -16.587 1.00 97.12 84 GLU A CA 1
ATOM 665 C C . GLU A 1 84 ? 3.685 -4.104 -15.423 1.00 97.12 84 GLU A C 1
ATOM 667 O O . GLU A 1 84 ? 3.105 -5.073 -14.916 1.00 97.12 84 GLU A O 1
ATOM 672 N N . VAL A 1 85 ? 4.867 -3.667 -14.976 1.00 96.81 85 VAL A N 1
ATOM 673 C CA . VAL A 1 85 ? 5.551 -4.248 -13.817 1.00 96.81 85 VAL A CA 1
ATOM 674 C C . VAL A 1 85 ? 4.739 -3.955 -12.563 1.00 96.81 85 VAL A C 1
ATOM 676 O O . VAL A 1 85 ? 4.420 -4.880 -11.825 1.00 96.81 85 VAL A O 1
ATOM 679 N N . LEU A 1 86 ? 4.336 -2.701 -12.348 1.00 96.81 86 LEU A N 1
ATOM 680 C CA . LEU A 1 86 ? 3.533 -2.310 -11.188 1.00 96.81 86 LEU A CA 1
ATOM 681 C C . LEU A 1 86 ? 2.212 -3.078 -11.120 1.00 96.81 86 LEU A C 1
ATOM 683 O O . LEU A 1 86 ? 1.885 -3.629 -10.073 1.00 96.81 86 LEU A O 1
ATOM 687 N N . ASP A 1 87 ? 1.495 -3.193 -12.234 1.00 96.38 87 ASP A N 1
ATOM 688 C CA . ASP A 1 87 ? 0.233 -3.925 -12.313 1.00 96.38 87 ASP A CA 1
ATOM 689 C C . ASP A 1 87 ? 0.410 -5.414 -11.992 1.00 96.38 87 ASP A C 1
ATOM 691 O O . ASP A 1 87 ? -0.427 -6.026 -11.321 1.00 96.38 87 ASP A O 1
ATOM 695 N N . THR A 1 88 ? 1.507 -6.011 -12.463 1.00 97.31 88 THR A N 1
ATOM 696 C CA . THR A 1 88 ? 1.846 -7.409 -12.176 1.00 97.31 88 THR A CA 1
ATOM 697 C C . THR A 1 88 ? 2.137 -7.612 -10.695 1.00 97.31 88 THR A C 1
ATOM 699 O O . THR A 1 88 ? 1.593 -8.532 -10.083 1.00 97.31 88 THR A O 1
ATOM 702 N N . GLU A 1 89 ? 2.945 -6.738 -10.101 1.00 97.62 89 GLU A N 1
ATOM 703 C CA . GLU A 1 89 ? 3.299 -6.816 -8.685 1.00 97.62 89 GLU A CA 1
ATOM 704 C C . GLU A 1 89 ? 2.088 -6.543 -7.784 1.00 97.62 89 GLU A C 1
ATOM 706 O O . GLU A 1 89 ? 1.873 -7.283 -6.826 1.00 97.62 89 GLU A O 1
ATOM 711 N N . LEU A 1 90 ? 1.233 -5.569 -8.128 1.00 96.56 90 LEU A N 1
ATOM 712 C CA . LEU A 1 90 ? -0.016 -5.267 -7.416 1.00 96.56 90 LEU A CA 1
ATOM 713 C C . LEU A 1 90 ? -0.960 -6.467 -7.367 1.00 96.56 90 LEU A C 1
ATOM 715 O O . LEU A 1 90 ? -1.460 -6.807 -6.294 1.00 96.56 90 LEU A O 1
ATOM 719 N N . ARG A 1 91 ? -1.181 -7.136 -8.508 1.00 96.88 91 ARG A N 1
ATOM 720 C CA . ARG A 1 91 ? -1.988 -8.368 -8.573 1.00 96.88 91 ARG A CA 1
ATOM 721 C C . ARG A 1 91 ? -1.385 -9.497 -7.739 1.00 96.88 91 ARG A C 1
ATOM 723 O O . ARG A 1 91 ? -2.121 -10.320 -7.205 1.00 96.88 91 ARG A O 1
ATOM 730 N N . GLY A 1 92 ? -0.061 -9.521 -7.607 1.00 96.25 92 GLY A N 1
ATOM 731 C CA . GLY A 1 92 ? 0.660 -10.505 -6.808 1.00 96.25 92 GLY A CA 1
ATOM 732 C C . GLY A 1 92 ? 0.656 -10.237 -5.302 1.00 96.25 92 GLY A C 1
ATOM 733 O O . GLY A 1 92 ? 1.006 -11.144 -4.551 1.00 96.25 92 GLY A O 1
ATOM 734 N N . ILE A 1 93 ? 0.267 -9.047 -4.820 1.00 96.69 93 ILE A N 1
ATOM 735 C CA . ILE A 1 93 ? 0.444 -8.681 -3.400 1.00 96.69 93 ILE A CA 1
ATOM 736 C C . ILE A 1 93 ? -0.224 -9.685 -2.460 1.00 96.69 93 ILE A C 1
ATOM 738 O O . ILE A 1 93 ? 0.400 -10.133 -1.496 1.00 96.69 93 ILE A O 1
ATOM 742 N N . ALA A 1 94 ? -1.476 -10.052 -2.740 1.00 95.00 94 ALA A N 1
ATOM 743 C CA . ALA A 1 94 ? -2.254 -10.923 -1.865 1.00 95.00 94 ALA A CA 1
ATOM 744 C C . ALA A 1 94 ? -1.626 -12.319 -1.711 1.00 95.00 94 ALA A C 1
ATOM 746 O O . ALA A 1 94 ? -1.739 -12.930 -0.652 1.00 95.00 94 ALA A O 1
ATOM 747 N N . THR A 1 95 ? -0.946 -12.824 -2.740 1.00 95.75 95 THR A N 1
ATOM 748 C CA . THR A 1 95 ? -0.313 -14.148 -2.710 1.00 95.75 95 THR A CA 1
ATOM 749 C C . THR A 1 95 ? 1.134 -14.083 -2.237 1.00 95.75 95 THR A C 1
ATOM 751 O O . THR A 1 95 ? 1.547 -14.885 -1.405 1.00 95.75 95 THR A O 1
ATOM 754 N N . THR A 1 96 ? 1.903 -13.117 -2.740 1.00 96.50 96 THR A N 1
ATOM 755 C CA . THR A 1 96 ? 3.344 -12.987 -2.487 1.00 96.50 96 THR A CA 1
ATOM 756 C C . THR A 1 96 ? 3.638 -12.518 -1.066 1.00 96.50 96 THR A C 1
ATOM 758 O O . THR A 1 96 ? 4.636 -12.934 -0.482 1.00 96.50 96 THR A O 1
ATOM 761 N N . PHE A 1 97 ? 2.767 -11.680 -0.498 1.00 96.06 97 PHE A N 1
ATOM 762 C CA . PHE A 1 97 ? 2.894 -11.146 0.858 1.00 96.06 97 PHE A CA 1
ATOM 763 C C . PHE A 1 97 ? 1.690 -11.552 1.706 1.00 96.06 97 PHE A C 1
ATOM 765 O O . PHE A 1 97 ? 1.041 -10.716 2.343 1.00 96.06 97 PHE A O 1
ATOM 772 N N . ALA A 1 98 ? 1.359 -12.846 1.688 1.00 94.69 98 ALA A N 1
ATOM 773 C CA . ALA A 1 98 ? 0.220 -13.393 2.418 1.00 94.69 98 ALA A CA 1
ATOM 774 C C . ALA A 1 98 ? 0.246 -13.010 3.911 1.00 94.69 98 ALA A C 1
ATOM 776 O O . ALA A 1 98 ? -0.799 -12.710 4.490 1.00 94.69 98 ALA A O 1
ATOM 777 N N . GLU A 1 99 ? 1.437 -12.927 4.514 1.00 93.31 99 GLU A N 1
ATOM 778 C CA . GLU A 1 99 ? 1.628 -12.516 5.906 1.00 93.31 99 GLU A CA 1
ATOM 779 C C . GLU A 1 99 ? 1.272 -11.042 6.166 1.00 93.31 99 GLU A C 1
ATOM 781 O O . GLU A 1 99 ? 0.955 -10.666 7.295 1.00 93.31 99 GLU A O 1
ATO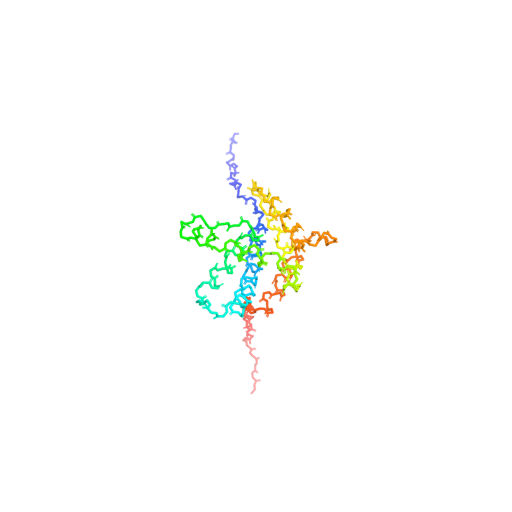M 786 N N . LEU A 1 100 ? 1.293 -10.199 5.129 1.00 95.31 100 LEU A N 1
ATOM 787 C CA . LEU A 1 100 ? 0.963 -8.777 5.214 1.00 95.31 100 LEU A CA 1
ATOM 788 C C . LEU A 1 100 ? -0.500 -8.470 4.886 1.00 95.31 100 LEU A C 1
ATOM 790 O O . LEU A 1 100 ? -0.924 -7.337 5.098 1.00 95.31 100 LEU A O 1
ATOM 794 N N . ARG A 1 101 ? -1.309 -9.438 4.435 1.00 95.19 101 ARG A N 1
ATOM 795 C CA . ARG A 1 101 ? -2.713 -9.179 4.054 1.00 95.19 101 ARG A CA 1
ATOM 796 C C . ARG A 1 101 ? -3.544 -8.579 5.181 1.00 95.19 101 ARG A C 1
ATOM 798 O O . ARG A 1 101 ? -4.277 -7.621 4.951 1.00 95.19 101 ARG A O 1
ATOM 805 N N . ILE A 1 102 ? -3.428 -9.127 6.393 1.00 95.38 102 ILE A N 1
ATOM 806 C CA . ILE A 1 102 ? -4.118 -8.596 7.577 1.00 95.38 102 ILE A CA 1
ATOM 807 C C . ILE A 1 102 ? -3.630 -7.169 7.891 1.00 95.38 102 ILE A C 1
ATOM 809 O O . ILE A 1 102 ? -4.469 -6.268 7.921 1.00 95.38 102 ILE A O 1
ATOM 813 N N . PRO A 1 103 ? -2.315 -6.922 8.064 1.00 96.38 103 PRO A N 1
ATOM 814 C CA . PRO A 1 103 ? -1.792 -5.573 8.283 1.00 96.38 103 PRO A CA 1
ATOM 815 C C . PRO A 1 103 ? -2.200 -4.555 7.213 1.00 96.38 103 PRO A C 1
ATOM 817 O O . PRO A 1 103 ? -2.588 -3.441 7.554 1.00 96.38 103 PRO A O 1
ATOM 820 N N . ILE A 1 104 ? -2.151 -4.932 5.932 1.00 97.19 104 ILE A N 1
ATOM 821 C CA . ILE A 1 104 ? -2.529 -4.064 4.811 1.00 97.19 104 ILE A CA 1
ATOM 822 C C . ILE A 1 104 ? -4.036 -3.790 4.831 1.00 97.19 104 ILE A C 1
ATOM 824 O O . ILE A 1 104 ? -4.438 -2.637 4.708 1.00 97.19 104 ILE A O 1
ATOM 828 N N . THR A 1 105 ? -4.871 -4.814 5.043 1.00 97.00 105 THR A N 1
ATOM 829 C CA . THR A 1 105 ? -6.332 -4.652 5.168 1.00 97.00 105 THR A CA 1
ATOM 830 C C . THR A 1 105 ? -6.680 -3.656 6.271 1.00 97.00 105 THR A C 1
ATOM 832 O O . THR A 1 105 ? -7.469 -2.734 6.056 1.00 97.00 105 THR A O 1
ATOM 835 N N . ASP A 1 106 ? -6.080 -3.826 7.448 1.00 97.06 106 ASP A N 1
ATOM 836 C CA . ASP A 1 106 ? -6.344 -2.975 8.604 1.00 97.06 106 ASP A CA 1
ATOM 837 C C . ASP A 1 106 ? -5.856 -1.541 8.369 1.00 97.06 106 ASP A C 1
ATOM 839 O O . ASP A 1 106 ? -6.576 -0.591 8.676 1.00 97.06 106 ASP A O 1
ATOM 843 N N . ALA A 1 107 ? -4.676 -1.377 7.765 1.00 97.31 107 ALA A N 1
ATOM 844 C CA . ALA A 1 107 ? -4.125 -0.069 7.435 1.00 97.31 107 ALA A CA 1
ATOM 845 C C . ALA A 1 107 ? -4.950 0.670 6.374 1.00 97.31 107 ALA A C 1
ATOM 847 O O . ALA A 1 107 ? -5.185 1.862 6.537 1.00 97.31 107 ALA A O 1
ATOM 848 N N . LEU A 1 108 ? -5.425 -0.006 5.322 1.00 96.69 108 LEU A N 1
ATOM 849 C CA . LEU A 1 108 ? -6.266 0.610 4.288 1.00 96.69 108 LEU A CA 1
ATOM 850 C C . LEU A 1 108 ? -7.620 1.056 4.845 1.00 96.69 108 LEU A C 1
ATOM 852 O O . LEU A 1 108 ? -8.093 2.144 4.530 1.00 96.69 108 LEU A O 1
ATOM 856 N N . ARG A 1 109 ? -8.229 0.252 5.722 1.00 95.75 109 ARG A N 1
ATOM 857 C CA . ARG A 1 109 ? -9.484 0.623 6.393 1.00 95.75 109 ARG A CA 1
ATOM 858 C C . ARG A 1 109 ? -9.294 1.796 7.346 1.00 95.75 109 ARG A C 1
ATOM 860 O O . ARG A 1 109 ? -10.110 2.708 7.348 1.00 95.75 109 ARG A O 1
ATOM 867 N N . MET A 1 110 ? -8.213 1.799 8.126 1.00 95.81 110 MET A N 1
ATOM 868 C CA . MET A 1 110 ? -7.879 2.937 8.986 1.00 95.81 110 MET A CA 1
ATOM 869 C C . MET A 1 110 ? -7.560 4.190 8.179 1.00 95.81 110 MET A C 1
ATOM 871 O O . MET A 1 110 ? -7.972 5.278 8.567 1.00 95.81 110 MET A O 1
ATOM 875 N N . HIS A 1 111 ? -6.867 4.041 7.050 1.00 95.25 111 HIS A N 1
ATOM 876 C CA . HIS A 1 111 ? -6.578 5.134 6.132 1.00 95.25 111 HIS A CA 1
ATOM 877 C C . HIS A 1 111 ? -7.869 5.765 5.616 1.00 95.25 111 HIS A C 1
ATOM 879 O O . HIS A 1 111 ? -8.053 6.958 5.823 1.00 95.25 111 HIS A O 1
ATOM 885 N N . PHE A 1 112 ? -8.798 4.954 5.102 1.00 94.69 112 PHE A N 1
ATOM 886 C CA . PHE A 1 112 ? -10.117 5.410 4.664 1.00 94.69 112 PHE A CA 1
ATOM 887 C C . PHE A 1 112 ? -10.920 6.097 5.776 1.00 94.69 112 PHE A C 1
ATOM 889 O O . PHE A 1 112 ? -11.523 7.140 5.549 1.00 94.69 112 PHE A O 1
ATOM 896 N N . LEU A 1 113 ? -10.912 5.552 6.997 1.00 93.25 113 LEU A N 1
ATOM 897 C CA . LEU A 1 113 ? -11.602 6.180 8.128 1.00 93.25 113 LEU A CA 1
ATOM 898 C C . LEU A 1 113 ? -10.993 7.539 8.487 1.00 93.25 113 LEU A C 1
ATOM 900 O O . LEU A 1 113 ? -11.733 8.474 8.769 1.00 93.25 113 LEU A O 1
ATOM 904 N N . CYS A 1 114 ? -9.663 7.659 8.477 1.00 93.44 114 CYS A N 1
ATOM 905 C CA . CYS A 1 114 ? -8.996 8.937 8.719 1.00 93.44 114 CYS A CA 1
ATOM 906 C C . CYS A 1 114 ? -9.294 9.939 7.594 1.00 93.44 114 CYS A C 1
ATOM 908 O O . CYS A 1 114 ? -9.626 11.080 7.889 1.00 93.44 114 CYS A O 1
ATOM 910 N N . ASP A 1 115 ? -9.240 9.504 6.332 1.00 93.31 115 ASP A N 1
ATOM 911 C CA . ASP A 1 115 ? -9.560 10.334 5.165 1.00 93.31 115 ASP A CA 1
ATOM 912 C C . ASP A 1 115 ? -10.999 10.858 5.246 1.00 93.31 115 ASP A C 1
ATOM 914 O O . ASP A 1 115 ? -11.229 12.058 5.125 1.00 93.31 115 ASP A O 1
ATOM 918 N N . SER A 1 116 ? -11.960 9.986 5.565 1.00 91.56 116 SER A N 1
ATOM 919 C CA . SER A 1 116 ? -13.369 10.356 5.707 1.00 91.56 116 SER A CA 1
ATOM 920 C C . SER A 1 116 ? -13.604 11.396 6.809 1.00 91.56 116 SER A C 1
ATOM 922 O O . SER A 1 116 ? -14.437 12.282 6.627 1.00 91.56 116 SER A O 1
ATOM 924 N N . GLN A 1 117 ? -12.870 11.326 7.925 1.00 90.19 117 GLN A N 1
ATOM 925 C CA . GLN A 1 117 ? -12.945 12.326 9.003 1.00 90.19 117 GLN A CA 1
ATOM 926 C C . GLN A 1 117 ? -12.352 13.682 8.592 1.00 90.19 117 GLN A C 1
ATOM 928 O O . GLN A 1 117 ? -12.727 14.713 9.143 1.00 90.19 117 GLN A O 1
ATOM 933 N N . GLU A 1 118 ? -11.439 13.682 7.623 1.00 90.12 118 GLU A N 1
ATOM 934 C CA . GLU A 1 118 ? -10.792 14.875 7.072 1.00 90.12 118 GLU A CA 1
ATOM 935 C C . GLU A 1 118 ? -11.487 15.383 5.791 1.00 90.12 118 GLU A C 1
ATOM 937 O O . GLU A 1 118 ? -11.045 16.364 5.196 1.00 90.12 118 GLU A O 1
ATOM 942 N N . GLY A 1 119 ? -12.588 14.747 5.368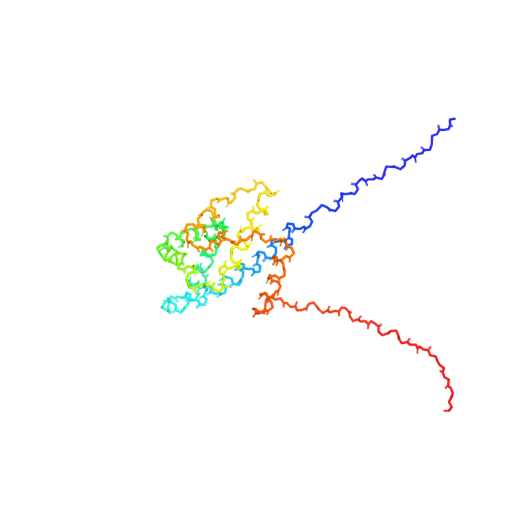 1.00 90.75 119 GLY A N 1
ATOM 943 C CA . GLY A 1 119 ? -13.352 15.124 4.173 1.00 90.75 119 GLY A CA 1
ATOM 944 C C . GLY A 1 119 ? -12.746 14.652 2.846 1.00 90.75 119 GLY A C 1
ATOM 945 O O . GLY A 1 119 ? -13.127 15.154 1.790 1.00 90.75 119 GLY A O 1
ATOM 946 N N . VAL A 1 120 ? -11.815 13.696 2.882 1.00 90.88 120 VAL A N 1
ATOM 947 C CA . VAL A 1 120 ? -11.182 13.085 1.706 1.00 90.88 120 VAL A CA 1
ATOM 948 C C . VAL A 1 120 ? -11.879 11.763 1.370 1.00 90.88 120 VAL A C 1
ATOM 950 O O . VAL A 1 120 ? -12.081 10.917 2.240 1.00 90.88 120 VAL A O 1
ATOM 953 N N . ASP A 1 121 ? -12.228 11.559 0.097 1.00 88.69 121 ASP A N 1
ATOM 954 C CA . ASP A 1 121 ? -12.787 10.292 -0.386 1.00 88.69 121 ASP A CA 1
ATOM 955 C C . ASP A 1 121 ? -11.691 9.390 -0.968 1.00 88.69 121 ASP A C 1
ATOM 957 O O . ASP A 1 121 ? -11.149 9.647 -2.044 1.00 88.69 121 ASP A O 1
ATOM 961 N N . SER A 1 122 ? -11.386 8.302 -0.261 1.00 89.56 122 SER A N 1
ATOM 962 C CA . SER A 1 122 ? -10.497 7.230 -0.723 1.00 89.56 122 SER A CA 1
ATOM 963 C C . SER A 1 122 ? -11.222 5.895 -0.937 1.00 89.56 122 SER A C 1
ATOM 965 O O . SER A 1 122 ? -10.594 4.833 -0.990 1.00 89.56 122 SER A O 1
ATOM 967 N N . GLY A 1 123 ? -12.547 5.915 -1.125 1.00 91.00 123 GLY A N 1
ATOM 968 C CA . GLY A 1 123 ? -13.358 4.714 -1.346 1.00 91.00 123 GLY A CA 1
ATOM 969 C C . GLY A 1 123 ? -12.908 3.890 -2.558 1.00 91.00 123 GLY A C 1
ATOM 970 O O . GLY A 1 123 ? -12.887 2.657 -2.505 1.00 91.00 123 GLY A O 1
ATOM 971 N N . ALA A 1 124 ? -12.443 4.556 -3.620 1.00 92.56 124 ALA A N 1
ATOM 972 C CA . ALA A 1 124 ? -11.887 3.899 -4.804 1.00 92.56 124 ALA A CA 1
ATOM 973 C C . ALA A 1 124 ? -10.654 3.028 -4.487 1.00 92.56 124 ALA A C 1
ATOM 975 O O . ALA A 1 124 ? -10.471 1.968 -5.091 1.00 92.56 124 ALA A O 1
ATOM 976 N N . ILE A 1 125 ? -9.837 3.427 -3.505 1.00 93.19 125 ILE A N 1
ATOM 977 C CA . ILE A 1 125 ? -8.644 2.679 -3.082 1.00 93.19 125 ILE A CA 1
ATOM 978 C C . ILE A 1 125 ? -9.048 1.380 -2.386 1.00 93.19 125 ILE A C 1
ATOM 980 O O . ILE A 1 125 ? -8.521 0.313 -2.709 1.00 93.19 125 ILE A O 1
ATOM 984 N N . LEU A 1 126 ? -10.040 1.437 -1.490 1.00 92.69 126 LEU A N 1
ATOM 985 C CA . LEU A 1 126 ? -10.595 0.237 -0.859 1.00 92.69 126 LEU A CA 1
ATOM 986 C C . LEU A 1 126 ? -11.243 -0.702 -1.881 1.00 92.69 126 LEU A C 1
ATOM 988 O O . LEU A 1 126 ? -11.010 -1.912 -1.827 1.00 92.69 126 LEU A O 1
ATOM 992 N N . ALA A 1 127 ? -12.015 -0.162 -2.828 1.00 94.00 127 ALA A N 1
ATOM 993 C CA . ALA A 1 127 ? -12.651 -0.949 -3.882 1.00 94.00 127 ALA A CA 1
ATOM 994 C C . ALA A 1 127 ? -11.615 -1.668 -4.760 1.00 94.00 127 ALA A C 1
ATOM 996 O O . ALA A 1 127 ? -11.754 -2.858 -5.051 1.00 94.00 127 ALA A O 1
ATOM 997 N N . ARG A 1 128 ? -10.526 -0.981 -5.125 1.00 94.50 128 ARG A N 1
ATOM 998 C CA . ARG A 1 128 ? -9.420 -1.578 -5.880 1.00 94.50 128 ARG A CA 1
ATOM 999 C C . ARG A 1 128 ? -8.690 -2.653 -5.076 1.00 94.50 128 ARG A C 1
ATOM 1001 O O . ARG A 1 128 ? -8.438 -3.734 -5.602 1.00 94.50 128 ARG A O 1
ATOM 1008 N N . ALA A 1 129 ? -8.381 -2.398 -3.805 1.00 94.81 129 ALA A N 1
ATOM 1009 C CA . ALA A 1 129 ? -7.742 -3.388 -2.938 1.00 94.81 129 ALA A CA 1
ATOM 1010 C C . ALA A 1 129 ? -8.608 -4.647 -2.757 1.00 94.81 129 ALA A C 1
ATOM 1012 O O . ALA A 1 129 ? -8.082 -5.758 -2.680 1.00 94.81 129 ALA A O 1
ATOM 1013 N N . HIS A 1 130 ? -9.933 -4.489 -2.729 1.00 95.06 130 HIS A N 1
ATOM 1014 C CA . HIS A 1 130 ? -10.874 -5.604 -2.756 1.00 95.06 130 HIS A CA 1
ATOM 1015 C C . HIS A 1 130 ? -10.805 -6.384 -4.076 1.00 95.06 130 HIS A C 1
ATOM 1017 O O . HIS A 1 130 ? -10.635 -7.601 -4.047 1.00 95.06 130 HIS A O 1
ATOM 1023 N N . ALA A 1 131 ? -10.841 -5.701 -5.225 1.00 94.75 131 ALA A N 1
ATOM 1024 C CA . ALA A 1 131 ? -10.735 -6.339 -6.541 1.00 94.75 131 ALA A CA 1
ATOM 1025 C C . ALA A 1 131 ? -9.413 -7.109 -6.741 1.00 94.75 131 ALA A C 1
ATOM 1027 O O . ALA A 1 131 ? -9.386 -8.128 -7.426 1.00 94.75 131 ALA A O 1
ATOM 1028 N N . LEU A 1 132 ? -8.325 -6.657 -6.110 1.00 93.69 132 LEU A N 1
ATOM 1029 C CA . LEU A 1 132 ? -7.017 -7.326 -6.116 1.00 93.69 132 LEU A CA 1
ATOM 1030 C C . LEU A 1 132 ? -6.904 -8.474 -5.089 1.00 93.69 132 LEU A C 1
ATOM 1032 O O . LEU A 1 132 ? -5.839 -9.072 -4.951 1.00 93.69 132 LEU A O 1
ATOM 1036 N N . GLY A 1 133 ? -7.961 -8.770 -4.324 1.00 94.50 133 GLY A N 1
ATOM 1037 C CA . GLY A 1 133 ? -7.954 -9.809 -3.286 1.00 94.50 133 GLY A CA 1
ATOM 1038 C C . GLY A 1 133 ? -7.103 -9.473 -2.052 1.00 94.50 133 GLY A C 1
ATOM 1039 O O . GLY A 1 133 ? -6.849 -10.341 -1.209 1.00 94.50 133 GLY A O 1
ATOM 1040 N N . ILE A 1 134 ? -6.655 -8.222 -1.923 1.00 95.19 134 ILE A N 1
ATOM 1041 C CA . ILE A 1 134 ? -5.837 -7.746 -0.801 1.00 95.19 134 ILE A CA 1
ATOM 1042 C C . ILE A 1 134 ? -6.716 -7.560 0.438 1.00 95.19 134 ILE A C 1
ATOM 1044 O O . ILE A 1 134 ? -6.328 -7.976 1.531 1.00 95.19 134 ILE A O 1
ATOM 1048 N N . LEU A 1 135 ? -7.903 -6.970 0.258 1.00 94.69 135 LEU A N 1
ATOM 1049 C CA . LEU A 1 135 ? -8.840 -6.688 1.342 1.00 94.69 135 LEU A CA 1
ATOM 1050 C C . LEU A 1 135 ? -9.540 -7.969 1.822 1.00 94.69 135 LEU A C 1
ATOM 1052 O O . LEU A 1 135 ? -10.219 -8.646 1.052 1.00 94.69 135 LEU A O 1
ATOM 1056 N N . LEU A 1 136 ? -9.419 -8.279 3.112 1.00 93.31 136 LEU A N 1
ATOM 1057 C CA . LEU A 1 136 ? -10.129 -9.401 3.736 1.00 93.31 136 LEU A CA 1
ATOM 1058 C C . LEU A 1 136 ? -11.552 -8.980 4.136 1.00 93.31 136 LEU A C 1
ATOM 1060 O O . LEU A 1 136 ? -11.734 -8.286 5.137 1.00 93.31 136 LEU A O 1
ATOM 1064 N N . VAL A 1 137 ? -12.557 -9.399 3.363 1.00 88.38 137 VAL A N 1
ATOM 1065 C CA . VAL A 1 137 ? -13.963 -8.981 3.544 1.00 88.38 137 VAL A CA 1
ATOM 1066 C C . VAL A 1 137 ? -14.539 -9.469 4.873 1.00 88.38 137 VAL A C 1
ATOM 1068 O O . VAL A 1 137 ? -15.073 -8.659 5.625 1.00 88.38 137 VAL A O 1
ATOM 1071 N N . ASP A 1 138 ? -14.325 -10.742 5.217 1.00 88.75 138 ASP A N 1
ATOM 1072 C CA . ASP A 1 138 ? -14.858 -11.360 6.446 1.00 88.75 138 ASP A CA 1
ATOM 1073 C C . ASP A 1 138 ? -14.185 -10.855 7.728 1.00 88.75 138 ASP A C 1
ATOM 1075 O O . ASP A 1 138 ? -14.630 -11.114 8.849 1.00 88.75 138 ASP A O 1
ATOM 1079 N N . ARG A 1 139 ? -13.081 -10.117 7.588 1.00 89.19 139 ARG A N 1
ATOM 1080 C CA . ARG A 1 139 ? -12.407 -9.498 8.721 1.00 89.19 139 ARG A CA 1
ATOM 1081 C C . ARG A 1 139 ? -13.214 -8.287 9.172 1.00 89.19 139 ARG A C 1
ATOM 1083 O O . ARG A 1 139 ? -13.467 -7.391 8.371 1.00 89.19 139 ARG A O 1
ATOM 1090 N N . GLN A 1 140 ? -13.527 -8.191 10.462 1.00 88.81 140 GLN A N 1
ATOM 1091 C CA . GLN A 1 140 ? -14.129 -6.977 11.018 1.00 88.81 140 GLN A CA 1
ATOM 1092 C C . GLN A 1 140 ? -13.176 -5.777 10.918 1.00 88.81 140 GLN A C 1
ATOM 1094 O O . GLN A 1 140 ? -11.954 -5.931 10.978 1.00 88.81 140 GLN A O 1
ATOM 1099 N N . VAL A 1 141 ? -13.731 -4.572 10.777 1.00 88.44 141 VAL A N 1
ATOM 1100 C CA . VAL A 1 141 ? -12.942 -3.333 10.826 1.00 88.44 141 VAL A CA 1
ATOM 1101 C C . VAL A 1 141 ? -12.296 -3.228 12.214 1.00 88.44 141 VAL A C 1
ATOM 1103 O O . VAL A 1 141 ? -13.008 -3.328 13.216 1.00 88.44 141 VAL A O 1
ATOM 1106 N N . PRO A 1 142 ? -10.962 -3.075 12.315 1.00 89.38 142 PRO A N 1
ATOM 1107 C CA . PRO A 1 142 ? -10.306 -3.055 13.613 1.00 89.38 142 PRO A CA 1
ATOM 1108 C C . PRO A 1 142 ? -10.739 -1.826 14.415 1.00 89.38 142 PRO A C 1
ATOM 1110 O O . PRO A 1 142 ? -10.938 -0.748 13.868 1.00 89.38 142 PRO A O 1
ATOM 1113 N N . LEU A 1 143 ? -10.826 -1.955 15.737 1.00 92.62 143 LEU A N 1
ATOM 1114 C CA . LEU A 1 143 ? -10.891 -0.780 16.606 1.00 92.62 143 LEU A CA 1
ATOM 1115 C C . LEU A 1 143 ? -9.527 -0.061 16.607 1.00 92.62 143 LEU A C 1
ATOM 1117 O O . LEU A 1 143 ? -8.499 -0.746 16.543 1.00 92.62 143 LEU A O 1
ATOM 1121 N N . PRO A 1 144 ? -9.475 1.274 16.786 1.00 92.69 144 PRO A N 1
ATOM 1122 C CA . PRO A 1 144 ? -8.223 2.038 16.826 1.00 92.69 144 PRO A CA 1
ATOM 1123 C C . PRO A 1 144 ? -7.154 1.437 17.754 1.00 92.69 144 PRO A C 1
ATOM 1125 O O . PRO A 1 144 ? -6.004 1.252 17.364 1.00 92.69 144 PRO A O 1
ATOM 1128 N N . LYS A 1 145 ? -7.546 1.025 18.968 1.00 93.44 145 LYS A N 1
ATOM 1129 C CA . LYS A 1 145 ? -6.647 0.373 19.938 1.00 93.44 145 LYS A CA 1
ATOM 1130 C C . LYS A 1 145 ? -6.056 -0.939 19.408 1.00 93.44 145 LYS A C 1
ATOM 1132 O O . LYS A 1 145 ? -4.871 -1.200 19.610 1.00 93.44 145 LYS A O 1
ATOM 1137 N N . ASN A 1 146 ? -6.865 -1.756 18.732 1.00 93.88 146 ASN A N 1
ATOM 1138 C CA . ASN A 1 146 ? -6.434 -3.047 18.191 1.00 93.88 146 ASN A CA 1
ATOM 1139 C C . ASN A 1 146 ? -5.462 -2.851 17.026 1.00 93.88 146 ASN A C 1
ATOM 1141 O O . ASN A 1 146 ? -4.435 -3.524 16.975 1.00 93.88 146 ASN A O 1
ATOM 1145 N N . PHE A 1 147 ? -5.740 -1.879 16.153 1.00 95.94 147 PHE A N 1
ATOM 1146 C CA . PHE A 1 147 ? -4.819 -1.489 15.091 1.00 95.94 147 PHE A CA 1
ATOM 1147 C C . PHE A 1 147 ? -3.474 -1.014 15.659 1.00 95.94 147 PHE A C 1
ATOM 1149 O O . PHE A 1 147 ? -2.429 -1.524 15.271 1.00 95.94 147 PHE A O 1
ATOM 1156 N N . LEU A 1 148 ? -3.472 -0.118 16.650 1.00 95.25 148 LEU A N 1
ATOM 1157 C CA . LEU A 1 148 ? -2.226 0.375 17.253 1.00 95.25 148 LEU A CA 1
ATOM 1158 C C . LEU A 1 148 ? -1.435 -0.718 17.991 1.00 95.25 148 LEU A C 1
ATOM 1160 O O . LEU A 1 148 ? -0.205 -0.678 18.019 1.00 95.25 148 LEU A O 1
ATOM 1164 N N . ASN A 1 149 ? -2.111 -1.708 18.580 1.00 94.81 149 ASN A N 1
ATOM 1165 C CA . ASN A 1 149 ? -1.450 -2.886 19.149 1.00 94.81 149 ASN A CA 1
ATOM 1166 C C . ASN A 1 149 ? -0.773 -3.733 18.060 1.00 94.81 149 ASN A C 1
ATOM 1168 O O . ASN A 1 149 ? 0.379 -4.134 18.236 1.00 94.81 149 ASN A O 1
ATOM 1172 N N . LEU A 1 150 ? -1.459 -3.965 16.934 1.00 94.44 150 LEU A N 1
ATOM 1173 C CA . LEU A 1 150 ? -0.898 -4.656 15.771 1.00 94.44 150 LEU A CA 1
ATOM 1174 C C . LEU A 1 150 ? 0.335 -3.916 15.241 1.00 94.44 150 LEU A C 1
ATOM 1176 O O . LEU A 1 150 ? 1.390 -4.525 15.076 1.00 94.44 150 LEU A O 1
ATOM 1180 N N . VAL A 1 151 ? 0.228 -2.598 15.052 1.00 94.81 151 VAL A N 1
ATOM 1181 C CA . VAL A 1 151 ? 1.338 -1.746 14.614 1.00 94.81 151 VAL A CA 1
ATOM 1182 C C . VAL A 1 151 ? 2.525 -1.849 15.566 1.00 94.81 151 VAL A C 1
ATOM 1184 O O . VAL A 1 151 ? 3.644 -2.038 15.107 1.00 94.81 151 VAL A O 1
ATOM 1187 N N . ARG A 1 152 ? 2.312 -1.768 16.887 1.00 93.12 152 ARG A N 1
ATOM 1188 C CA . ARG A 1 152 ? 3.402 -1.898 17.868 1.00 93.12 152 ARG A CA 1
ATOM 1189 C C . ARG A 1 152 ? 4.068 -3.270 17.822 1.00 93.12 152 ARG A C 1
ATOM 1191 O O . ARG A 1 152 ? 5.290 -3.350 17.912 1.00 93.12 152 ARG A O 1
ATOM 1198 N N . SER A 1 153 ? 3.286 -4.339 17.687 1.00 92.12 153 SER A N 1
ATOM 1199 C CA . SER A 1 153 ? 3.814 -5.704 17.583 1.00 92.12 153 SER A CA 1
ATOM 1200 C C . SER A 1 153 ? 4.668 -5.882 16.324 1.00 92.12 153 SER A C 1
ATOM 1202 O O . SER A 1 153 ? 5.804 -6.348 16.413 1.00 92.12 153 SER A O 1
ATOM 1204 N N . LEU A 1 154 ? 4.166 -5.429 15.173 1.00 91.44 154 LEU A N 1
ATOM 1205 C CA . LEU A 1 154 ? 4.883 -5.498 13.900 1.00 91.44 154 LEU A CA 1
ATOM 1206 C C . LEU A 1 154 ? 6.090 -4.556 13.862 1.00 91.44 154 LEU A C 1
ATOM 1208 O O . LEU A 1 154 ? 7.176 -4.944 13.454 1.00 91.44 154 LEU A O 1
ATOM 1212 N N . GLY A 1 155 ? 5.947 -3.323 14.336 1.00 89.75 155 GLY A N 1
ATOM 1213 C CA . GLY A 1 155 ? 7.046 -2.364 14.392 1.00 89.75 155 GLY A CA 1
ATOM 1214 C C . GLY A 1 155 ? 8.231 -2.898 15.201 1.00 89.75 155 GLY A C 1
ATOM 1215 O O . GLY A 1 155 ? 9.372 -2.742 14.777 1.00 89.75 155 GLY A O 1
ATOM 1216 N N . LYS A 1 156 ? 7.973 -3.615 16.305 1.00 90.00 156 LYS A N 1
ATOM 1217 C CA . LYS A 1 156 ? 9.016 -4.318 17.066 1.00 90.00 156 LYS A CA 1
ATOM 1218 C C . LYS A 1 156 ? 9.651 -5.461 16.275 1.00 90.00 156 LYS A C 1
ATOM 1220 O O . LYS A 1 156 ? 10.871 -5.527 16.209 1.00 90.00 156 LYS A O 1
ATOM 1225 N N . SER A 1 157 ? 8.861 -6.335 15.645 1.00 87.31 157 SER A N 1
ATOM 1226 C CA . SER A 1 157 ? 9.415 -7.476 14.896 1.00 87.31 157 SER A CA 1
ATOM 1227 C C . SER A 1 157 ? 10.250 -7.059 13.679 1.00 87.31 157 SER A C 1
ATOM 1229 O O . SER A 1 157 ? 11.132 -7.802 13.253 1.00 87.31 157 SER A O 1
ATOM 1231 N N . PHE A 1 158 ? 10.020 -5.856 13.147 1.00 84.12 158 PHE A N 1
ATOM 1232 C CA . PHE A 1 158 ? 10.796 -5.272 12.052 1.00 84.12 158 PHE A CA 1
ATOM 1233 C C . PHE A 1 158 ? 11.903 -4.300 12.505 1.00 84.12 158 PHE A C 1
ATOM 1235 O O . PHE A 1 158 ? 12.568 -3.724 11.638 1.00 84.12 158 PHE A O 1
ATOM 1242 N N . ASN A 1 159 ? 12.135 -4.146 13.818 1.00 84.31 159 ASN A N 1
ATOM 1243 C CA . ASN A 1 159 ? 13.084 -3.195 14.423 1.00 84.31 159 ASN A CA 1
ATOM 1244 C C . ASN A 1 159 ? 12.862 -1.732 13.984 1.00 84.31 159 ASN A C 1
ATOM 1246 O O . ASN A 1 159 ? 13.813 -0.988 13.764 1.00 84.31 159 ASN A O 1
ATOM 1250 N N . LEU A 1 160 ? 11.600 -1.326 13.819 1.00 78.06 160 LEU A N 1
ATOM 1251 C CA . LEU A 1 160 ? 11.200 0.034 13.427 1.00 78.06 160 LEU A CA 1
ATOM 1252 C C . LEU A 1 160 ? 10.786 0.910 14.614 1.00 78.06 160 LEU A C 1
ATOM 1254 O O . LEU A 1 160 ? 10.632 2.117 14.457 1.00 78.06 160 LEU A O 1
ATOM 1258 N N . LEU A 1 161 ? 10.571 0.313 15.788 1.00 73.25 161 LEU A N 1
ATOM 1259 C CA . LEU A 1 161 ? 10.212 1.021 17.013 1.00 73.25 161 LEU A CA 1
ATOM 1260 C C . LEU A 1 161 ? 11.314 0.811 18.048 1.00 73.25 161 LEU A C 1
ATOM 1262 O O . LEU A 1 161 ? 11.569 -0.321 18.460 1.00 73.25 161 LEU A O 1
ATOM 1266 N N . ILE A 1 162 ? 11.942 1.905 18.473 1.00 57.41 162 ILE A N 1
ATOM 1267 C CA . ILE A 1 162 ? 12.872 1.911 19.604 1.00 57.41 162 ILE A CA 1
ATOM 1268 C C . ILE A 1 162 ? 12.016 1.831 20.879 1.00 57.41 162 ILE A C 1
ATOM 1270 O O . ILE A 1 162 ? 11.025 2.563 20.978 1.00 57.41 162 ILE A O 1
ATOM 1274 N N . PRO A 1 163 ? 12.314 0.939 21.842 1.00 55.16 163 PRO A N 1
ATOM 1275 C CA . PRO A 1 163 ? 11.683 1.003 23.154 1.00 55.16 163 PRO A CA 1
ATOM 1276 C C . PRO A 1 163 ? 11.918 2.399 23.733 1.00 55.16 163 PRO A C 1
ATOM 1278 O O . PRO A 1 163 ? 13.062 2.839 23.793 1.00 55.16 163 PRO A O 1
ATOM 1281 N N . ALA A 1 164 ? 10.858 3.106 24.129 1.00 51.38 164 ALA A N 1
ATOM 1282 C CA . ALA A 1 164 ? 11.037 4.325 24.905 1.00 51.38 164 ALA A CA 1
ATOM 1283 C C . ALA A 1 164 ? 11.824 3.950 26.167 1.00 51.38 164 ALA A C 1
ATOM 1285 O O . ALA A 1 164 ? 11.400 3.050 26.897 1.00 51.38 164 ALA A O 1
ATOM 1286 N N . GLU A 1 165 ? 12.975 4.584 26.385 1.00 41.94 165 GLU A N 1
ATOM 1287 C CA . GLU A 1 165 ? 13.667 4.498 27.664 1.00 41.94 165 GLU A CA 1
ATOM 1288 C C . GLU A 1 165 ? 12.687 4.988 28.730 1.00 41.94 165 GLU A C 1
ATOM 1290 O O . GLU A 1 165 ? 12.191 6.115 28.674 1.00 41.94 165 GLU A O 1
ATOM 1295 N N . THR A 1 166 ? 12.323 4.108 29.658 1.00 40.19 166 THR A N 1
ATOM 1296 C CA . THR A 1 166 ? 11.570 4.496 30.847 1.00 40.19 166 THR A CA 1
ATOM 1297 C C . THR A 1 166 ? 12.398 5.571 31.555 1.00 40.19 166 THR A C 1
ATOM 1299 O O . THR A 1 166 ? 13.558 5.281 31.857 1.00 40.19 166 THR A O 1
ATOM 1302 N N . PRO A 1 167 ? 11.878 6.788 31.816 1.00 46.19 167 PRO A N 1
ATOM 1303 C CA . PRO A 1 167 ? 12.606 7.761 32.617 1.00 46.19 167 PRO A CA 1
ATOM 1304 C C . PRO A 1 167 ? 12.967 7.090 33.936 1.00 46.19 167 PRO A C 1
ATOM 1306 O O . PRO A 1 167 ? 12.088 6.535 34.604 1.00 46.19 167 PRO A O 1
ATOM 1309 N N . GLY A 1 168 ? 14.267 7.058 34.228 1.00 44.81 168 GLY A N 1
ATOM 1310 C CA . GLY A 1 168 ? 14.812 6.426 35.415 1.00 44.81 168 GLY A CA 1
ATOM 1311 C C . GLY A 1 168 ? 14.031 6.869 36.642 1.00 44.81 168 GLY A C 1
ATOM 1312 O O . GLY A 1 168 ? 13.785 8.057 36.843 1.00 44.81 168 GLY A O 1
ATOM 1313 N N . GLN A 1 169 ? 13.614 5.892 37.438 1.00 43.50 169 GLN A N 1
ATOM 1314 C CA . GLN A 1 169 ? 13.203 6.133 38.806 1.00 43.50 169 GLN A CA 1
ATOM 1315 C C . GLN A 1 169 ? 14.419 6.756 39.495 1.00 43.50 169 GLN A C 1
ATOM 1317 O O . GLN A 1 169 ? 15.403 6.059 39.732 1.00 43.50 169 GLN A O 1
ATOM 1322 N N . GLU A 1 170 ? 14.390 8.071 39.723 1.00 43.44 170 GLU A N 1
ATOM 1323 C CA . GLU A 1 170 ? 15.337 8.722 40.621 1.00 43.44 170 GLU A CA 1
ATOM 1324 C C . GLU A 1 170 ? 15.261 7.979 41.953 1.00 43.44 170 GLU A C 1
ATOM 1326 O O . GLU A 1 170 ? 14.219 7.947 42.614 1.00 43.44 170 GLU A O 1
ATOM 1331 N N . GLU A 1 171 ? 16.360 7.309 42.291 1.00 46.34 171 GLU A N 1
ATOM 1332 C CA . GLU A 1 171 ? 16.588 6.734 43.601 1.00 46.34 171 GLU A CA 1
ATOM 1333 C C . GLU A 1 171 ? 16.396 7.844 44.634 1.00 46.34 171 GLU A C 1
ATOM 1335 O O . GLU A 1 171 ? 17.244 8.720 44.811 1.00 46.34 171 GLU A O 1
ATOM 1340 N N . THR A 1 172 ? 15.270 7.811 45.343 1.00 46.44 172 THR A N 1
ATOM 1341 C CA . THR A 1 172 ? 15.142 8.521 46.609 1.00 46.44 172 THR A CA 1
ATOM 1342 C C . THR A 1 172 ? 16.087 7.839 47.590 1.00 46.44 172 THR A C 1
ATOM 1344 O O . THR A 1 172 ? 15.718 6.884 48.272 1.00 46.44 172 THR A O 1
ATOM 1347 N N . SER A 1 173 ? 17.333 8.299 47.607 1.00 50.75 173 SER A N 1
ATOM 1348 C CA . SER A 1 173 ? 18.303 8.012 48.654 1.00 50.75 173 SER A CA 1
ATOM 1349 C C . SER A 1 173 ? 17.750 8.530 49.987 1.00 50.75 173 SER A C 1
ATOM 1351 O O . SER A 1 173 ? 17.486 9.733 50.093 1.00 50.75 173 SER A O 1
ATOM 1353 N N . PRO A 1 174 ? 17.547 7.688 51.017 1.00 54.41 174 PRO A N 1
ATOM 1354 C CA . PRO A 1 174 ? 17.357 8.196 52.356 1.00 54.41 174 PRO A CA 1
ATOM 1355 C C . PRO A 1 174 ? 18.745 8.490 52.929 1.00 54.41 174 PRO A C 1
ATOM 1357 O O . PRO A 1 174 ? 19.521 7.595 53.261 1.00 54.41 174 PRO A O 1
ATOM 1360 N N . ALA A 1 175 ? 19.056 9.778 53.032 1.00 52.12 175 ALA A N 1
ATOM 1361 C CA . ALA A 1 175 ? 20.080 10.256 53.939 1.00 52.12 175 ALA A CA 1
ATOM 1362 C C . ALA A 1 175 ? 19.619 10.021 55.389 1.00 52.12 175 ALA A C 1
ATOM 1364 O O . ALA A 1 175 ? 18.521 10.444 55.748 1.00 52.12 175 ALA A O 1
ATOM 1365 N N . GLY A 1 176 ? 20.483 9.429 56.220 1.00 45.44 176 GLY A N 1
ATOM 1366 C CA . GLY A 1 176 ? 20.457 9.640 57.671 1.00 45.44 176 GLY A CA 1
ATOM 1367 C C . GLY A 1 176 ? 20.551 8.396 58.560 1.00 45.44 176 GLY A C 1
ATOM 1368 O O . GLY A 1 176 ? 19.609 7.618 58.615 1.00 45.44 176 GLY A O 1
ATOM 1369 N N . GLU A 1 177 ? 21.645 8.355 59.339 1.00 43.31 177 GLU A N 1
ATOM 1370 C CA . GLU A 1 177 ? 21.753 7.825 60.720 1.00 43.31 177 GLU A CA 1
ATOM 1371 C C . GLU A 1 177 ? 21.752 6.285 60.904 1.00 43.31 177 GLU A C 1
ATOM 1373 O O . GLU A 1 177 ? 20.978 5.569 60.294 1.00 43.31 177 GLU A O 1
ATOM 1378 N N . ALA A 1 178 ? 22.590 5.649 61.735 1.00 41.78 178 ALA A N 1
ATOM 1379 C CA . ALA A 1 178 ? 23.404 6.092 62.865 1.00 41.78 178 ALA A CA 1
ATOM 1380 C C . ALA A 1 178 ? 24.573 5.112 63.148 1.00 41.78 178 ALA A C 1
ATOM 1382 O O . ALA A 1 178 ? 24.510 3.938 62.798 1.00 41.78 178 ALA A O 1
ATOM 1383 N N . LEU A 1 179 ? 25.593 5.651 63.828 1.00 44.56 179 LEU A N 1
ATOM 1384 C CA . LEU A 1 179 ? 26.570 5.037 64.745 1.00 44.56 179 LEU A CA 1
ATOM 1385 C C . LEU A 1 179 ? 26.693 3.497 64.818 1.00 44.56 179 LEU A C 1
ATOM 1387 O O . LEU A 1 179 ? 25.783 2.831 65.310 1.00 44.56 179 LEU A O 1
ATOM 1391 N N . GLN A 1 180 ? 27.916 2.997 64.595 1.00 42.34 180 GLN A N 1
ATOM 1392 C CA . GLN A 1 180 ? 28.786 2.416 65.641 1.00 42.34 180 GLN A CA 1
ATOM 1393 C C . GLN A 1 180 ? 30.216 2.216 65.133 1.00 42.34 180 GLN A C 1
ATOM 1395 O O . GLN A 1 180 ? 30.375 1.783 63.972 1.00 42.34 180 GLN A O 1
#